Protein AF-A0A0B2Q3R8-F1 (afdb_monomer)

Mean predicted aligned error: 9.38 Å

Structure (mmCIF, N/CA/C/O backbone):
data_AF-A0A0B2Q3R8-F1
#
_entry.id   AF-A0A0B2Q3R8-F1
#
loop_
_atom_site.group_PDB
_atom_site.id
_atom_site.type_symbol
_atom_site.label_atom_id
_atom_site.label_alt_id
_atom_site.label_comp_id
_atom_site.label_asym_id
_atom_site.label_entity_id
_atom_site.label_seq_id
_atom_site.pdbx_PDB_ins_code
_atom_site.Cartn_x
_atom_site.Cartn_y
_atom_site.Cartn_z
_atom_site.occupancy
_atom_site.B_iso_or_equiv
_atom_site.auth_seq_id
_atom_site.auth_comp_id
_atom_site.auth_asym_id
_atom_site.auth_atom_id
_atom_site.pdbx_PDB_model_num
ATOM 1 N N . MET A 1 1 ? -3.427 -4.865 41.935 1.00 56.84 1 MET A N 1
ATOM 2 C CA . MET A 1 1 ? -3.057 -4.009 40.783 1.00 56.84 1 MET A CA 1
ATOM 3 C C . MET A 1 1 ? -4.346 -3.527 40.134 1.00 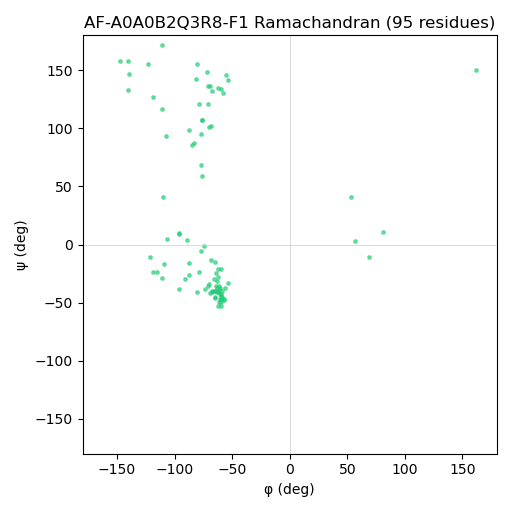56.84 1 MET A C 1
ATOM 5 O O . MET A 1 1 ? -5.212 -4.362 39.923 1.00 56.84 1 MET A O 1
ATOM 9 N N . VAL A 1 2 ? -4.507 -2.223 39.883 1.00 74.19 2 VAL A N 1
ATOM 10 C CA . VAL A 1 2 ? -5.742 -1.636 39.319 1.00 74.19 2 VAL A CA 1
ATOM 11 C C . VAL A 1 2 ? -5.408 -0.983 37.979 1.00 74.19 2 VAL A C 1
ATOM 13 O O . VAL A 1 2 ? -4.472 -0.186 37.896 1.00 74.19 2 VAL A O 1
ATOM 16 N N . TRP A 1 3 ? -6.143 -1.335 36.924 1.00 81.38 3 TRP A N 1
ATOM 17 C CA . TRP A 1 3 ? -5.973 -0.766 35.590 1.00 81.38 3 TRP A CA 1
ATOM 18 C C . TRP A 1 3 ? -6.588 0.640 35.543 1.00 81.38 3 TRP A C 1
ATOM 20 O O . TRP A 1 3 ? -7.804 0.800 35.567 1.00 81.38 3 TRP A O 1
ATOM 30 N N . ARG A 1 4 ? -5.742 1.677 35.502 1.00 79.75 4 ARG A N 1
ATOM 31 C CA . ARG A 1 4 ? -6.150 3.090 35.677 1.00 79.75 4 ARG A CA 1
ATOM 32 C C . ARG A 1 4 ? -6.817 3.719 34.447 1.00 79.75 4 ARG A C 1
ATOM 34 O O . ARG A 1 4 ? -7.280 4.847 34.531 1.00 79.75 4 ARG A O 1
ATOM 41 N N . TYR A 1 5 ? -6.860 3.008 33.321 1.00 73.31 5 TYR A N 1
ATOM 42 C CA . TYR A 1 5 ? -7.384 3.519 32.047 1.00 73.31 5 TYR A CA 1
ATOM 43 C C . TYR A 1 5 ? -8.848 3.128 31.797 1.00 73.31 5 TYR A C 1
ATOM 45 O O . TYR A 1 5 ? -9.372 3.319 30.702 1.00 73.31 5 TYR A O 1
ATOM 53 N N . VAL A 1 6 ? -9.512 2.560 32.809 1.00 74.38 6 VAL A N 1
ATOM 54 C CA . VAL A 1 6 ? -10.948 2.262 32.812 1.00 74.38 6 VAL A CA 1
ATOM 55 C C . VAL A 1 6 ? -11.495 2.589 34.200 1.00 74.38 6 VAL A C 1
ATOM 57 O O . VAL A 1 6 ? -10.932 2.154 35.202 1.00 74.38 6 VAL A O 1
ATOM 60 N N . ASN A 1 7 ? -12.625 3.299 34.266 1.00 69.44 7 ASN A N 1
ATOM 61 C CA . ASN A 1 7 ? -13.242 3.736 35.530 1.00 69.44 7 ASN A CA 1
ATOM 62 C C . ASN A 1 7 ? -13.629 2.580 36.469 1.00 69.44 7 ASN A C 1
ATOM 64 O O . ASN A 1 7 ? -13.749 2.780 37.670 1.00 69.44 7 ASN A O 1
ATOM 68 N N . ASN A 1 8 ? -13.791 1.369 35.933 1.00 76.38 8 ASN A N 1
ATOM 69 C CA . ASN A 1 8 ? -14.138 0.177 36.706 1.00 76.38 8 ASN A CA 1
ATOM 70 C C . ASN A 1 8 ? -12.908 -0.589 37.240 1.00 76.38 8 ASN A C 1
ATOM 72 O O . ASN A 1 8 ? -13.051 -1.688 37.765 1.00 76.38 8 ASN A O 1
ATOM 76 N N . GLY A 1 9 ? -11.686 -0.074 37.036 1.00 72.56 9 GLY A N 1
ATOM 77 C CA . GLY A 1 9 ? -10.433 -0.638 37.561 1.00 72.56 9 GLY A CA 1
ATOM 78 C C . GLY A 1 9 ? -9.982 -1.981 36.964 1.00 72.56 9 GLY A C 1
ATOM 79 O O . GLY A 1 9 ? -8.845 -2.403 37.192 1.00 72.56 9 GLY A O 1
ATOM 80 N N . GLY A 1 10 ? -10.848 -2.645 36.195 1.00 83.06 10 GLY A N 1
ATOM 81 C CA . GLY A 1 10 ? -10.574 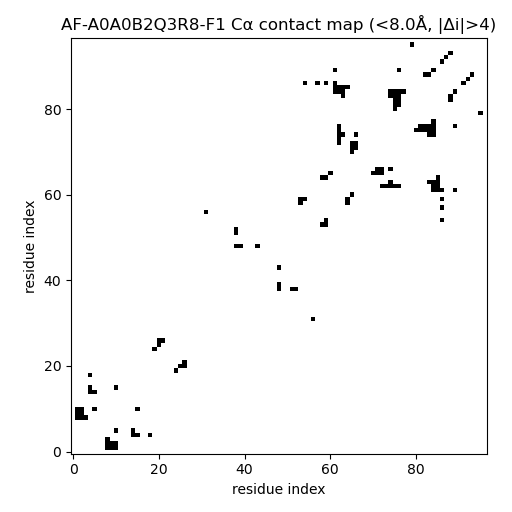-3.894 35.492 1.00 83.06 10 GLY A CA 1
ATOM 82 C C . GLY A 1 10 ? -9.829 -3.684 34.175 1.00 83.06 10 GLY A C 1
ATOM 83 O O . GLY A 1 10 ? -10.091 -2.739 33.428 1.00 83.06 10 GLY A O 1
ATOM 84 N N . TYR A 1 11 ? -8.905 -4.596 33.878 1.00 84.00 11 TYR A N 1
ATOM 85 C CA . TYR A 1 11 ? -8.210 -4.637 32.596 1.00 84.00 11 TYR A CA 1
ATOM 86 C C . TYR A 1 11 ? -9.168 -5.044 31.471 1.00 84.00 11 TYR A C 1
ATOM 88 O O . TYR A 1 11 ? -9.928 -6.002 31.610 1.00 84.00 11 TYR A O 1
ATOM 96 N N . ASN A 1 12 ? -9.096 -4.357 30.331 1.00 87.00 12 ASN A N 1
ATOM 97 C CA . ASN A 1 12 ? -9.700 -4.840 29.095 1.00 87.00 12 ASN A CA 1
ATOM 98 C C . ASN A 1 12 ? -8.775 -4.569 27.899 1.00 87.00 12 ASN A C 1
ATOM 100 O O . ASN A 1 12 ? -8.074 -3.555 27.848 1.00 87.00 12 ASN A O 1
ATOM 104 N N . VAL A 1 13 ? -8.798 -5.473 26.918 1.00 89.56 13 VAL A N 1
ATOM 105 C CA . VAL A 1 13 ? -7.914 -5.414 25.741 1.00 89.56 13 VAL A CA 1
ATOM 106 C C . VAL A 1 13 ? -8.143 -4.135 24.930 1.00 89.56 13 VAL A C 1
ATOM 108 O O . VAL A 1 13 ? -7.192 -3.542 24.436 1.00 89.56 13 VAL A O 1
ATOM 111 N N . LYS A 1 14 ? -9.391 -3.655 24.847 1.00 87.88 14 LYS A N 1
ATOM 112 C CA . LYS A 1 14 ? -9.753 -2.436 24.106 1.00 87.88 14 LYS A CA 1
ATOM 113 C C . LYS A 1 14 ? -9.050 -1.184 24.646 1.00 87.88 14 LYS A C 1
ATOM 115 O O . LYS A 1 14 ? -8.508 -0.401 23.880 1.00 87.88 14 LYS A O 1
ATOM 120 N N . SER A 1 15 ? -9.046 -0.996 25.960 1.00 88.62 15 SER A N 1
ATOM 121 C CA . SER A 1 15 ? -8.410 0.145 26.629 1.00 88.62 15 SER A CA 1
ATOM 122 C C . SER A 1 15 ? -6.890 0.055 26.571 1.00 88.62 15 SER A C 1
ATOM 124 O O . SER A 1 15 ? -6.238 1.076 26.389 1.00 88.62 15 SER A O 1
ATOM 126 N N . ALA A 1 16 ? -6.327 -1.154 26.647 1.00 89.12 16 ALA A N 1
ATOM 127 C CA . ALA A 1 16 ? -4.901 -1.367 26.428 1.00 89.12 16 ALA A CA 1
ATOM 128 C C . ALA A 1 16 ? -4.497 -1.031 24.986 1.00 89.12 16 ALA A C 1
ATOM 130 O O . ALA A 1 16 ? -3.527 -0.310 24.781 1.00 89.12 16 ALA A O 1
ATOM 131 N N . TYR A 1 17 ? -5.270 -1.484 23.996 1.00 90.06 17 TYR A N 1
ATOM 132 C CA . TYR A 1 17 ? -5.048 -1.155 22.589 1.00 90.06 17 TYR A CA 1
ATOM 133 C C . TYR A 1 17 ? -5.122 0.354 22.342 1.00 90.06 17 TYR A C 1
ATOM 135 O O . TYR A 1 17 ? -4.199 0.920 21.766 1.00 90.06 17 TYR A O 1
ATOM 143 N N . ASN A 1 18 ? -6.170 1.019 22.839 1.00 88.19 18 ASN A N 1
ATOM 144 C CA . ASN A 1 18 ? -6.324 2.466 22.695 1.00 88.19 18 ASN A CA 1
ATOM 145 C C . ASN A 1 18 ? -5.157 3.229 23.332 1.00 88.19 18 ASN A C 1
ATOM 147 O O . ASN A 1 18 ? -4.610 4.129 22.706 1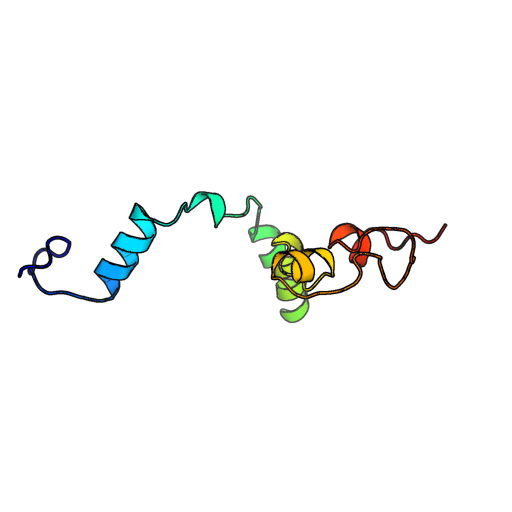.00 88.19 18 ASN A O 1
ATOM 151 N N . LEU A 1 19 ? -4.732 2.829 24.534 1.00 88.44 19 LEU A N 1
ATOM 152 C CA . LEU A 1 19 ? -3.578 3.426 25.204 1.00 88.44 19 LEU A CA 1
ATOM 153 C C . LEU A 1 19 ? -2.300 3.274 24.375 1.00 88.44 19 LEU A C 1
ATOM 155 O O . LEU A 1 19 ? -1.506 4.208 24.291 1.00 88.44 19 LEU A O 1
ATOM 159 N N . ILE A 1 20 ? -2.089 2.097 23.779 1.00 88.88 20 ILE A N 1
ATOM 160 C CA . ILE A 1 20 ? -0.922 1.846 22.934 1.00 88.88 20 ILE A CA 1
ATOM 161 C C . ILE A 1 20 ? -0.977 2.726 21.681 1.00 88.88 20 ILE A C 1
ATOM 163 O O . ILE A 1 20 ? 0.015 3.371 21.348 1.00 88.88 20 ILE A O 1
ATOM 167 N N . MET A 1 21 ? -2.139 2.789 21.026 1.00 88.56 21 MET A N 1
ATOM 168 C CA . MET A 1 21 ? -2.352 3.616 19.837 1.00 88.56 21 MET A CA 1
ATOM 169 C C . MET A 1 21 ? -2.198 5.116 20.112 1.00 88.56 21 MET A C 1
ATOM 171 O O . MET A 1 21 ? -1.784 5.850 19.226 1.00 88.56 21 MET A O 1
ATOM 175 N N . GLU A 1 22 ? -2.527 5.587 21.312 1.00 86.19 22 GLU A N 1
ATOM 176 C CA . GLU A 1 22 ? -2.375 6.998 21.682 1.00 86.19 22 GLU A CA 1
ATOM 177 C C . GLU A 1 22 ? -0.931 7.343 22.068 1.00 86.19 22 GLU A C 1
ATOM 179 O O . GLU A 1 22 ? -0.425 8.398 21.699 1.00 86.19 22 GLU A O 1
ATOM 184 N N . LYS A 1 23 ? -0.254 6.464 22.818 1.00 86.56 23 LYS A N 1
ATOM 185 C CA . LYS A 1 23 ? 1.058 6.781 23.406 1.00 86.56 23 LYS A CA 1
ATOM 186 C C . LYS A 1 23 ? 2.256 6.419 22.542 1.00 86.56 23 LYS A C 1
ATOM 188 O O . LYS A 1 23 ? 3.303 7.039 22.694 1.00 86.56 23 LYS A O 1
ATOM 193 N N . PHE A 1 24 ? 2.140 5.383 21.717 1.00 86.38 24 PHE A N 1
ATOM 194 C CA . PHE A 1 24 ? 3.295 4.789 21.035 1.00 86.38 24 PHE A CA 1
ATOM 195 C C . PHE A 1 24 ? 3.178 4.799 19.518 1.00 86.38 24 PHE A C 1
ATOM 197 O O . PHE A 1 24 ? 4.154 4.500 18.835 1.00 86.38 24 PHE A O 1
ATOM 204 N N . VAL A 1 25 ? 2.001 5.115 18.985 1.00 84.56 25 VAL A N 1
ATOM 205 C CA . VAL A 1 25 ? 1.769 5.134 17.548 1.00 84.56 25 VAL A CA 1
ATOM 206 C C . VAL A 1 25 ? 1.580 6.571 17.111 1.00 84.56 25 VAL A C 1
ATOM 208 O O . VAL A 1 25 ? 0.617 7.230 17.495 1.00 84.56 25 VAL A O 1
ATOM 211 N N . ASP A 1 26 ? 2.493 7.047 16.274 1.00 83.06 26 ASP A N 1
ATOM 212 C CA . ASP A 1 26 ? 2.290 8.305 15.577 1.00 83.06 26 ASP A CA 1
ATOM 213 C C . ASP A 1 26 ? 1.187 8.121 14.528 1.00 83.06 26 ASP A C 1
ATOM 215 O O . ASP A 1 26 ? 1.404 7.555 13.453 1.00 83.06 26 ASP A O 1
ATOM 219 N N . GLN A 1 27 ? -0.020 8.581 14.850 1.00 76.44 27 GLN A N 1
ATOM 220 C CA . GLN A 1 27 ? -1.166 8.484 13.950 1.0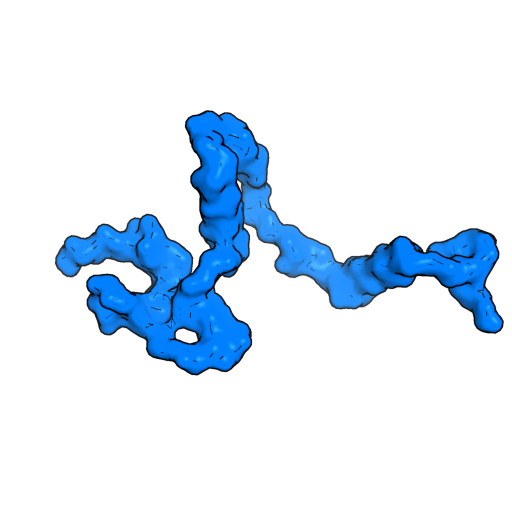0 76.44 27 GLN A CA 1
ATOM 221 C C . GLN A 1 27 ? -0.944 9.260 12.648 1.00 76.44 27 GLN A C 1
ATOM 223 O O . GLN A 1 27 ? -1.474 8.852 11.614 1.00 76.44 27 GLN A O 1
ATOM 228 N N . ALA A 1 28 ? -0.134 10.326 12.664 1.00 77.00 28 ALA A N 1
ATOM 229 C CA . ALA A 1 28 ? 0.185 11.076 11.454 1.00 77.00 28 ALA A CA 1
ATOM 230 C C . ALA A 1 28 ? 0.986 10.212 10.469 1.00 77.00 28 ALA A C 1
ATOM 232 O O . ALA A 1 28 ? 0.680 10.198 9.281 1.00 77.00 28 ALA A O 1
ATOM 233 N N . SER A 1 29 ? 1.925 9.397 10.963 1.00 74.62 29 SER A N 1
ATOM 234 C CA . SER A 1 29 ? 2.686 8.456 10.127 1.00 74.62 29 SER A CA 1
ATOM 235 C C . SER A 1 29 ? 1.833 7.355 9.474 1.00 74.62 29 SER A C 1
ATOM 237 O O . SER A 1 29 ? 2.211 6.811 8.435 1.00 74.62 29 SER A O 1
ATOM 239 N N . LEU A 1 30 ? 0.674 7.024 10.058 1.00 73.25 30 LEU A N 1
ATOM 240 C CA . LEU A 1 30 ? -0.258 6.022 9.526 1.00 73.25 30 LEU A CA 1
ATOM 241 C C . LEU A 1 30 ? -1.258 6.609 8.523 1.00 73.25 30 LEU A C 1
ATOM 243 O O . LEU A 1 30 ? -1.770 5.898 7.651 1.00 73.25 30 LEU A O 1
ATOM 247 N N . CYS A 1 31 ? -1.552 7.900 8.648 1.00 76.69 31 CYS A N 1
ATOM 248 C CA . CYS A 1 31 ? -2.488 8.606 7.794 1.00 76.69 31 CYS A CA 1
ATOM 249 C C . CYS A 1 31 ? -1.767 9.132 6.556 1.00 76.69 31 CYS A C 1
ATOM 251 O O . CYS A 1 31 ? -1.155 10.194 6.563 1.00 76.69 31 CYS A O 1
ATOM 253 N N . LYS A 1 32 ? -1.878 8.395 5.451 1.00 78.25 32 LYS A N 1
ATOM 254 C CA . LYS A 1 32 ? -1.443 8.910 4.155 1.00 78.25 32 LYS A CA 1
ATOM 255 C C . LYS A 1 32 ? -2.412 10.000 3.692 1.00 78.25 32 LYS A C 1
ATOM 257 O O . LYS A 1 32 ? -3.611 9.744 3.551 1.00 78.25 32 LYS A O 1
ATOM 262 N N . GLU A 1 33 ? -1.885 11.199 3.469 1.00 79.62 33 GLU A N 1
ATOM 263 C CA . GLU A 1 33 ? -2.642 12.315 2.905 1.00 79.62 33 GLU A CA 1
ATOM 264 C C . GLU A 1 33 ? -3.189 11.944 1.519 1.00 79.62 33 GLU A C 1
ATOM 266 O O . GLU A 1 33 ? -2.488 11.364 0.686 1.00 79.62 33 GLU A O 1
ATOM 271 N N . GLY A 1 34 ? -4.464 12.250 1.283 1.00 80.69 34 GLY A N 1
ATOM 272 C CA . GLY A 1 34 ? -5.130 11.980 0.013 1.00 80.69 34 GLY A CA 1
ATOM 273 C C . GLY A 1 34 ? -6.652 12.013 0.120 1.00 80.69 34 GLY A C 1
ATOM 274 O O . GLY A 1 34 ? -7.230 11.683 1.157 1.00 80.69 34 GLY A O 1
ATOM 275 N N . ASP A 1 35 ? -7.319 12.388 -0.974 1.00 85.00 35 ASP A N 1
ATOM 276 C CA . ASP A 1 35 ? -8.776 12.291 -1.074 1.00 85.00 35 ASP A CA 1
ATOM 277 C C . ASP A 1 35 ? -9.192 10.867 -1.480 1.00 85.00 35 ASP A C 1
ATOM 279 O O . ASP A 1 35 ? -9.391 10.534 -2.652 1.00 85.00 35 ASP A O 1
ATOM 283 N N . TRP A 1 36 ? -9.361 10.006 -0.477 1.00 86.06 36 TRP A N 1
ATOM 284 C CA . TRP A 1 36 ? -9.837 8.630 -0.659 1.00 86.06 36 TRP A CA 1
ATOM 285 C C . TRP A 1 36 ? -11.277 8.550 -1.185 1.00 86.06 36 TRP A C 1
ATOM 287 O O . TRP A 1 36 ? -11.704 7.492 -1.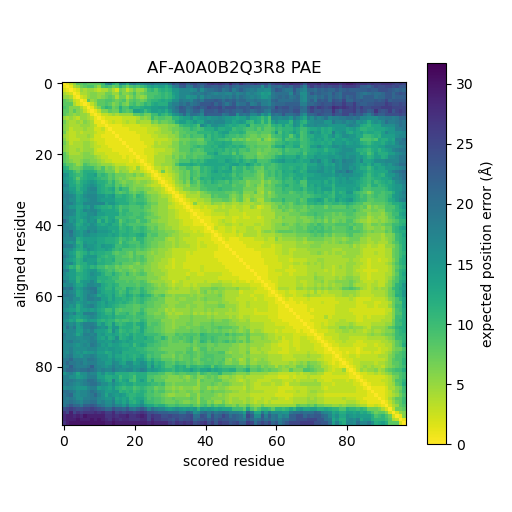662 1.00 86.06 36 TRP A O 1
ATOM 297 N N . SER A 1 37 ? -12.035 9.655 -1.133 1.00 86.62 37 SER A N 1
ATOM 298 C CA . SER A 1 37 ? -13.378 9.705 -1.706 1.00 86.62 37 SER A CA 1
ATOM 299 C C . SER A 1 37 ? -13.339 9.557 -3.225 1.00 86.62 37 SER A C 1
ATOM 301 O O . SER A 1 37 ? -14.257 8.955 -3.781 1.00 86.62 37 SER A O 1
ATOM 303 N N . LEU A 1 38 ? -12.256 9.994 -3.879 1.00 87.94 38 LEU A N 1
ATOM 304 C CA . LEU A 1 38 ? -12.056 9.823 -5.318 1.00 87.94 38 LEU A CA 1
ATOM 305 C C . LEU A 1 38 ? -12.050 8.338 -5.691 1.00 87.94 38 LEU A C 1
ATOM 307 O O . LEU A 1 38 ? -12.876 7.908 -6.489 1.00 87.94 38 LEU A O 1
ATOM 311 N N . ILE A 1 39 ? -11.219 7.520 -5.033 1.00 87.88 39 ILE A N 1
ATOM 312 C CA . ILE A 1 39 ? -11.144 6.069 -5.301 1.00 87.88 39 ILE A CA 1
ATOM 313 C C . ILE A 1 39 ? -12.495 5.388 -5.046 1.00 87.88 39 ILE A C 1
ATOM 315 O O . ILE A 1 39 ? -12.902 4.483 -5.779 1.00 87.88 39 ILE A O 1
ATOM 319 N N . ARG A 1 40 ? -13.223 5.831 -4.014 1.00 84.75 40 ARG A N 1
ATOM 320 C CA . ARG A 1 40 ? -14.537 5.273 -3.677 1.00 84.75 40 ARG A CA 1
ATOM 321 C C . ARG A 1 40 ? -15.594 5.590 -4.741 1.00 84.75 40 ARG A C 1
ATOM 323 O O . ARG A 1 40 ? -16.390 4.701 -5.052 1.00 84.75 40 ARG A O 1
ATOM 330 N N . LYS A 1 41 ? -15.589 6.816 -5.276 1.00 91.75 41 LYS A N 1
ATOM 331 C CA . LYS A 1 41 ? -16.592 7.355 -6.213 1.00 91.75 41 LYS A CA 1
ATOM 332 C C . LYS A 1 41 ? -16.425 6.882 -7.658 1.00 91.75 41 LYS A C 1
ATOM 334 O O . LYS A 1 41 ? -17.410 6.891 -8.383 1.00 91.75 41 LYS A O 1
ATOM 339 N N . ILE A 1 42 ? -15.228 6.467 -8.080 1.00 91.81 42 ILE A N 1
ATOM 340 C CA . ILE A 1 42 ? -15.015 5.967 -9.450 1.00 91.81 42 ILE A CA 1
ATOM 341 C C . ILE A 1 42 ? -15.867 4.710 -9.676 1.00 91.81 42 ILE A C 1
ATOM 343 O O . ILE A 1 42 ? -15.885 3.811 -8.833 1.00 91.81 42 ILE A O 1
ATOM 347 N N . ASP A 1 43 ? -16.552 4.620 -10.812 1.00 93.12 43 ASP A N 1
ATOM 348 C CA . ASP A 1 43 ? -17.306 3.425 -11.189 1.00 93.12 43 ASP A CA 1
ATOM 349 C C . ASP A 1 43 ? -16.398 2.404 -11.886 1.00 93.12 43 ASP A C 1
ATOM 351 O O . ASP A 1 43 ? -16.219 2.399 -13.100 1.00 93.12 43 ASP A O 1
ATOM 355 N N . ILE A 1 44 ? -15.733 1.579 -11.079 1.00 93.31 44 ILE A N 1
ATOM 356 C CA . ILE A 1 44 ? -14.828 0.517 -11.527 1.00 93.31 44 ILE A CA 1
ATOM 357 C C . ILE A 1 44 ? -15.012 -0.725 -10.654 1.00 93.31 44 ILE A C 1
ATOM 359 O O . ILE A 1 44 ? -15.435 -0.614 -9.493 1.00 93.31 44 ILE A O 1
ATOM 363 N N . PRO A 1 45 ? -14.625 -1.914 -11.151 1.00 95.75 45 PRO A N 1
ATOM 364 C CA . PRO A 1 45 ? -14.692 -3.135 -10.368 1.00 95.75 45 PRO A CA 1
ATOM 365 C C . PRO A 1 45 ? -13.966 -3.000 -9.016 1.00 95.75 45 PRO A C 1
ATOM 367 O O . PRO A 1 45 ? -12.866 -2.436 -8.961 1.00 95.75 45 PRO A O 1
ATOM 370 N N . PRO A 1 46 ? -14.499 -3.582 -7.923 1.00 92.31 46 PRO A N 1
ATOM 371 C CA . PRO A 1 46 ? -13.902 -3.479 -6.587 1.00 92.31 46 PRO A CA 1
ATOM 372 C C . PRO A 1 46 ? -12.430 -3.906 -6.519 1.00 92.31 46 PRO A C 1
ATOM 374 O O . PRO A 1 46 ? -11.644 -3.332 -5.767 1.00 92.31 46 PRO A O 1
ATOM 377 N N . ARG A 1 47 ? -12.033 -4.883 -7.344 1.00 91.06 47 ARG A N 1
ATOM 378 C CA . ARG A 1 47 ? -10.639 -5.339 -7.450 1.00 91.06 47 ARG A CA 1
ATOM 379 C C . ARG A 1 47 ? -9.699 -4.230 -7.926 1.00 91.06 47 ARG A C 1
ATOM 381 O O . ARG A 1 47 ? -8.598 -4.106 -7.400 1.00 91.06 47 ARG A O 1
ATOM 388 N N . VAL A 1 48 ? -10.148 -3.405 -8.871 1.00 91.44 48 VAL A N 1
ATOM 389 C CA . VAL A 1 48 ? -9.370 -2.276 -9.398 1.00 91.44 48 VAL A CA 1
ATOM 390 C C . VAL A 1 48 ? -9.321 -1.141 -8.373 1.00 91.44 48 VAL A C 1
ATOM 392 O O . VAL A 1 48 ? -8.254 -0.577 -8.160 1.00 91.44 48 VAL A O 1
ATOM 395 N N . LYS A 1 49 ? -10.417 -0.870 -7.643 1.00 92.56 49 LYS A N 1
ATOM 396 C CA . LYS A 1 49 ? -10.400 0.092 -6.518 1.00 92.56 49 LYS A CA 1
ATOM 397 C C . LYS A 1 49 ? -9.368 -0.291 -5.463 1.00 92.56 49 LYS A C 1
ATOM 399 O O . LYS A 1 49 ? -8.591 0.554 -5.029 1.00 92.56 49 LYS A O 1
ATOM 404 N N . LEU A 1 50 ? -9.341 -1.567 -5.072 1.00 90.44 50 LEU A N 1
ATOM 405 C CA . LEU A 1 50 ? -8.366 -2.076 -4.108 1.00 90.44 50 LEU A CA 1
ATOM 406 C C . LEU A 1 50 ? -6.935 -1.938 -4.635 1.00 90.44 50 LEU A C 1
ATOM 408 O O . LEU A 1 50 ? -6.038 -1.571 -3.879 1.00 90.44 50 LEU A O 1
ATOM 412 N N . PHE A 1 51 ? -6.721 -2.220 -5.920 1.00 89.88 51 PHE A N 1
ATOM 413 C CA . PHE A 1 51 ? -5.425 -2.035 -6.558 1.00 89.88 51 PHE A CA 1
ATOM 414 C C . PHE A 1 51 ? -4.975 -0.567 -6.524 1.00 89.88 51 PHE A C 1
ATOM 416 O O . PHE A 1 51 ? -3.876 -0.296 -6.052 1.00 89.88 51 PHE A O 1
ATOM 423 N N . LEU A 1 52 ? -5.836 0.377 -6.921 1.00 89.62 52 LEU A N 1
ATOM 424 C CA . LEU A 1 52 ? -5.546 1.815 -6.865 1.00 89.62 52 LEU A CA 1
ATOM 425 C C . LEU A 1 52 ? -5.265 2.288 -5.440 1.00 89.62 52 LEU A C 1
ATOM 427 O O . LEU A 1 52 ? -4.315 3.025 -5.205 1.00 89.62 52 LEU A O 1
ATOM 431 N N . TRP A 1 53 ? -6.043 1.817 -4.467 1.00 88.88 53 TRP A N 1
ATOM 432 C CA . TRP A 1 53 ? -5.796 2.128 -3.065 1.00 88.88 53 TRP A CA 1
ATOM 433 C C . TRP A 1 53 ? -4.404 1.649 -2.624 1.00 88.88 53 TRP A C 1
ATOM 435 O O . TRP A 1 53 ? -3.635 2.426 -2.062 1.00 88.88 53 TRP A O 1
ATOM 445 N N . ARG A 1 54 ? -4.022 0.407 -2.958 1.00 89.56 54 ARG A N 1
ATOM 446 C CA . ARG A 1 54 ? -2.677 -0.129 -2.668 1.00 89.56 54 ARG A CA 1
ATOM 447 C C . ARG A 1 54 ? -1.565 0.624 -3.401 1.00 89.56 54 ARG A C 1
ATOM 449 O O . ARG A 1 54 ? -0.481 0.772 -2.838 1.00 89.56 54 ARG A O 1
ATOM 456 N N . LEU A 1 55 ? -1.832 1.079 -4.625 1.00 88.69 55 LEU A N 1
ATOM 457 C CA . LEU A 1 55 ? -0.929 1.894 -5.435 1.00 88.69 55 LEU A CA 1
ATOM 458 C C . LEU A 1 55 ? -0.649 3.233 -4.736 1.00 88.69 55 LEU A C 1
ATOM 460 O O . LEU A 1 55 ? 0.505 3.549 -4.461 1.00 88.69 55 LEU A O 1
ATOM 464 N N . CYS A 1 56 ? -1.696 3.971 -4.357 1.00 86.25 56 CYS A N 1
ATOM 465 C CA . CYS A 1 56 ? -1.583 5.255 -3.657 1.00 86.25 56 CYS A CA 1
ATOM 466 C C . CYS A 1 56 ? -0.924 5.114 -2.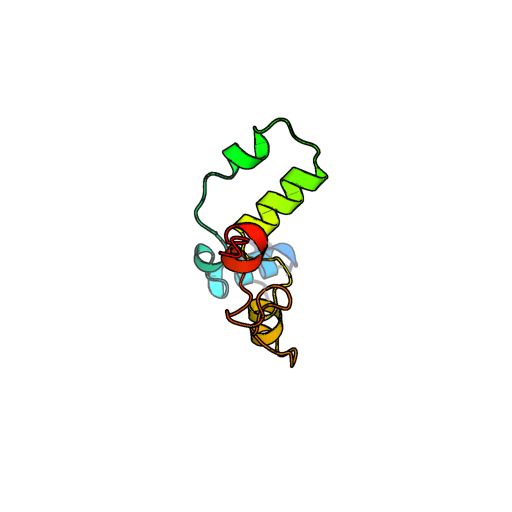276 1.00 86.25 56 CYS A C 1
ATOM 468 O O . CYS A 1 56 ? -0.117 5.954 -1.876 1.00 86.25 56 CYS A O 1
ATOM 470 N N . TYR A 1 57 ? -1.209 4.025 -1.558 1.00 86.19 57 TYR A N 1
ATOM 471 C CA . TYR A 1 57 ? -0.557 3.724 -0.282 1.00 86.19 57 TYR A CA 1
ATOM 472 C C . TYR A 1 57 ? 0.883 3.217 -0.418 1.00 86.19 57 TYR A C 1
ATOM 474 O O . TYR A 1 57 ? 1.537 3.004 0.600 1.00 86.19 57 TYR A O 1
ATOM 482 N N . ASP A 1 58 ? 1.411 3.062 -1.638 1.00 84.00 58 ASP A N 1
ATOM 483 C CA . ASP A 1 58 ? 2.769 2.563 -1.886 1.00 84.00 58 ASP A CA 1
ATOM 484 C C . ASP A 1 58 ? 3.017 1.216 -1.169 1.00 84.00 58 ASP A C 1
ATOM 486 O O . ASP A 1 58 ? 4.043 0.963 -0.533 1.00 84.00 58 ASP A O 1
ATOM 490 N N . CYS A 1 59 ? 1.985 0.367 -1.218 1.00 85.62 59 CYS A N 1
ATOM 491 C CA . CYS A 1 59 ? 1.907 -0.938 -0.562 1.00 85.62 59 CYS A CA 1
ATOM 492 C C . CYS A 1 59 ? 2.043 -2.105 -1.545 1.00 85.62 59 CYS A C 1
ATOM 494 O O . CYS A 1 59 ? 1.873 -3.265 -1.161 1.00 85.62 59 CYS A O 1
ATOM 496 N N . LEU A 1 60 ? 2.314 -1.811 -2.815 1.00 88.25 60 LEU A N 1
ATOM 497 C CA . LEU A 1 60 ? 2.588 -2.839 -3.807 1.00 88.25 60 LEU A CA 1
ATOM 498 C C . LEU A 1 60 ? 3.971 -3.464 -3.571 1.00 88.25 60 LEU A C 1
ATOM 500 O O . LEU A 1 60 ? 4.883 -2.787 -3.091 1.00 88.25 60 LEU A O 1
ATOM 504 N N . PRO A 1 61 ? 4.139 -4.756 -3.896 1.00 85.88 61 PRO A N 1
ATOM 505 C CA . PRO A 1 61 ? 5.394 -5.471 -3.707 1.00 85.88 61 PRO A CA 1
ATOM 506 C C . PRO A 1 61 ? 6.406 -5.103 -4.803 1.00 85.88 61 PRO A C 1
ATOM 508 O O . PRO A 1 61 ? 6.727 -5.919 -5.658 1.00 85.88 61 PRO A O 1
ATOM 511 N N . THR A 1 62 ? 6.895 -3.866 -4.802 1.00 90.62 62 THR A N 1
ATOM 512 C CA . THR A 1 62 ? 7.994 -3.438 -5.678 1.00 90.62 62 THR A CA 1
ATOM 513 C C . THR A 1 62 ? 9.336 -3.873 -5.102 1.00 90.62 62 THR A C 1
ATOM 515 O O . THR A 1 62 ? 9.469 -4.030 -3.885 1.00 90.62 62 THR A O 1
ATOM 518 N N . LYS A 1 63 ? 10.368 -4.027 -5.940 1.00 89.69 63 LYS A N 1
ATOM 519 C CA . LYS A 1 63 ? 11.715 -4.409 -5.461 1.00 89.69 63 LYS A CA 1
ATOM 520 C C . LYS A 1 63 ? 12.265 -3.445 -4.410 1.00 89.69 63 LYS A C 1
ATOM 522 O O . LYS A 1 63 ? 12.861 -3.874 -3.425 1.00 89.69 63 LYS A O 1
ATOM 527 N N . THR A 1 64 ? 11.996 -2.148 -4.562 1.00 91.06 64 THR A N 1
ATOM 528 C CA . THR A 1 64 ? 12.309 -1.146 -3.529 1.00 91.06 64 THR A CA 1
ATOM 529 C C . THR A 1 64 ? 11.641 -1.464 -2.192 1.00 91.06 64 THR A C 1
ATOM 531 O O . THR A 1 64 ? 12.321 -1.495 -1.167 1.00 91.06 64 THR A O 1
ATOM 534 N N . LYS A 1 65 ? 10.340 -1.779 -2.181 1.00 91.06 65 LYS A N 1
ATOM 535 C CA . LYS A 1 65 ? 9.612 -2.146 -0.955 1.00 91.06 65 LYS A CA 1
ATOM 536 C C . LYS A 1 65 ? 10.072 -3.471 -0.368 1.00 91.06 65 LYS A C 1
ATOM 538 O O . LYS A 1 65 ? 10.214 -3.575 0.850 1.00 91.06 65 LYS A O 1
ATOM 543 N N . LEU A 1 66 ? 10.344 -4.462 -1.208 1.00 91.19 66 LEU A N 1
ATOM 544 C CA . LEU A 1 66 ? 10.890 -5.747 -0.779 1.00 91.19 66 LEU A CA 1
ATOM 545 C C . LEU A 1 66 ? 12.236 -5.555 -0.066 1.00 91.19 66 LEU A C 1
ATOM 547 O O . LEU A 1 66 ? 12.406 -6.053 1.048 1.00 91.19 66 LEU A O 1
ATOM 551 N N . ARG A 1 67 ? 13.128 -4.722 -0.617 1.00 91.56 67 ARG A N 1
ATOM 552 C CA . ARG A 1 67 ? 14.421 -4.411 0.006 1.00 91.56 67 ARG A CA 1
ATOM 553 C C . ARG A 1 67 ? 14.281 -3.699 1.351 1.00 91.56 67 ARG A C 1
ATOM 555 O O . ARG A 1 67 ? 14.974 -4.059 2.296 1.00 91.56 67 ARG A O 1
ATOM 56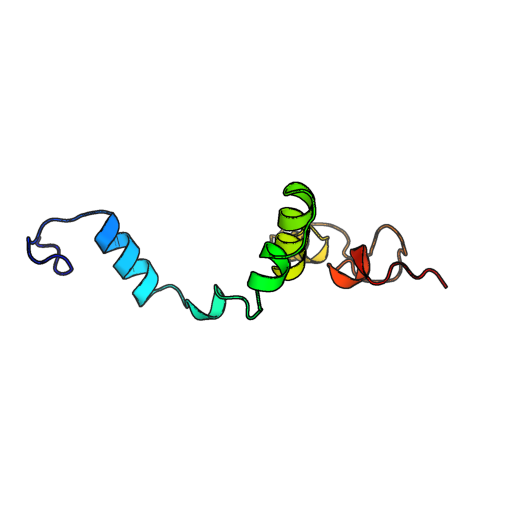2 N N . THR A 1 68 ? 13.345 -2.750 1.486 1.00 90.00 68 THR A N 1
ATOM 563 C CA . THR A 1 68 ? 13.072 -2.103 2.792 1.00 90.00 68 THR A CA 1
ATOM 564 C C . THR A 1 68 ? 12.570 -3.079 3.858 1.00 90.00 68 THR A C 1
ATOM 566 O O . THR A 1 68 ? 12.685 -2.802 5.046 1.00 90.00 68 THR A O 1
ATOM 569 N N . ARG A 1 69 ? 12.031 -4.232 3.444 1.00 90.56 69 ARG A N 1
ATOM 570 C CA . ARG A 1 69 ? 11.562 -5.308 4.328 1.00 90.56 69 ARG A CA 1
ATOM 571 C C . ARG A 1 69 ? 12.602 -6.415 4.531 1.00 90.56 69 ARG A C 1
ATOM 573 O O . ARG A 1 69 ? 12.266 -7.449 5.095 1.00 90.56 69 ARG A O 1
ATOM 580 N N . GLY A 1 70 ? 13.840 -6.212 4.076 1.00 91.56 70 GLY A N 1
ATOM 581 C CA . GLY A 1 70 ? 14.939 -7.162 4.254 1.00 91.56 70 GLY A CA 1
ATOM 582 C C . GLY A 1 70 ? 14.959 -8.320 3.256 1.00 91.56 70 GLY A C 1
ATOM 583 O O . GLY A 1 70 ? 15.719 -9.262 3.449 1.00 91.56 70 GLY A O 1
ATOM 584 N N . VAL A 1 71 ? 14.153 -8.274 2.190 1.00 93.56 71 VAL A N 1
ATOM 585 C CA . VAL A 1 71 ? 14.255 -9.254 1.101 1.00 93.56 71 VAL A CA 1
ATOM 586 C C . VAL A 1 71 ? 15.424 -8.863 0.205 1.00 93.56 71 VAL A C 1
ATOM 588 O O . VAL A 1 71 ? 15.444 -7.769 -0.365 1.00 93.56 71 VAL A O 1
ATOM 591 N N . GLU A 1 72 ? 16.395 -9.760 0.071 1.00 92.62 72 GLU A N 1
ATOM 592 C CA . GLU A 1 72 ? 17.529 -9.559 -0.820 1.00 92.62 72 GLU A CA 1
ATOM 593 C C . GLU A 1 72 ? 17.102 -9.800 -2.271 1.00 92.62 72 GLU A C 1
ATOM 595 O O . GLU A 1 72 ? 16.821 -10.919 -2.698 1.00 92.62 72 GLU A O 1
ATOM 600 N N . CYS A 1 73 ? 17.000 -8.717 -3.035 1.00 90.50 73 CYS A N 1
ATOM 601 C CA . CYS A 1 73 ? 16.713 -8.754 -4.459 1.00 90.50 73 CYS A CA 1
ATOM 602 C C . CYS A 1 73 ? 17.418 -7.592 -5.167 1.00 90.50 73 CYS A C 1
ATOM 604 O O . CYS A 1 73 ? 17.721 -6.563 -4.556 1.00 90.50 73 CYS A O 1
ATOM 606 N N . SER A 1 74 ? 17.646 -7.732 -6.477 1.00 90.19 74 SER A N 1
ATOM 607 C CA . SER A 1 74 ? 18.079 -6.601 -7.308 1.00 90.19 74 SER A CA 1
ATOM 608 C C . SER A 1 74 ? 17.088 -5.443 -7.164 1.00 90.19 74 SER A C 1
ATOM 610 O O . SER A 1 74 ? 15.893 -5.676 -7.006 1.00 90.19 74 SER A O 1
ATOM 612 N N . LEU A 1 75 ? 17.569 -4.199 -7.213 1.00 91.06 75 LEU A N 1
ATOM 613 C CA . LEU A 1 75 ? 16.702 -3.017 -7.267 1.00 91.06 75 LEU A CA 1
ATOM 614 C C . LEU A 1 75 ? 16.301 -2.637 -8.690 1.00 91.06 75 LEU A C 1
ATOM 616 O O . LEU A 1 75 ? 15.360 -1.864 -8.858 1.00 91.06 75 LEU A O 1
ATOM 620 N N . MET A 1 76 ? 17.003 -3.159 -9.695 1.00 90.44 76 MET A N 1
ATOM 621 C CA . MET A 1 76 ? 16.763 -2.791 -11.084 1.00 90.44 76 MET A CA 1
ATOM 622 C C . MET A 1 76 ? 15.436 -3.368 -11.561 1.00 90.44 76 MET A C 1
ATOM 624 O O . MET A 1 76 ? 15.111 -4.529 -11.293 1.00 90.44 76 MET A O 1
ATOM 628 N N . CYS A 1 77 ? 14.668 -2.555 -12.271 1.00 87.56 77 CYS A N 1
ATOM 629 C CA . CYS A 1 77 ? 13.429 -2.955 -12.912 1.00 87.56 77 CYS A CA 1
ATOM 630 C C . CYS A 1 77 ? 13.685 -4.096 -13.891 1.00 87.56 77 CYS A C 1
ATOM 632 O O . CYS A 1 77 ? 14.566 -4.005 -14.738 1.00 87.56 77 CYS A O 1
ATOM 634 N N . ALA A 1 78 ? 12.896 -5.167 -13.795 1.00 85.50 78 ALA A N 1
ATOM 635 C CA . ALA A 1 78 ? 13.034 -6.307 -14.705 1.00 85.50 78 ALA A CA 1
ATOM 636 C C . ALA A 1 78 ? 12.620 -5.988 -16.157 1.00 85.50 78 ALA A C 1
ATOM 638 O O . ALA A 1 78 ? 12.869 -6.789 -17.046 1.00 85.50 78 ALA A O 1
ATOM 639 N N . LEU A 1 79 ? 11.944 -4.857 -16.394 1.00 85.06 79 LEU A N 1
ATOM 640 C CA . LEU A 1 79 ? 11.394 -4.506 -17.708 1.00 85.06 79 LEU A CA 1
ATOM 641 C C . LEU A 1 79 ? 12.308 -3.580 -18.519 1.00 85.06 79 LEU A C 1
ATOM 643 O O . LEU A 1 79 ? 12.377 -3.706 -19.744 1.00 85.06 79 LEU A O 1
ATOM 647 N N . CYS A 1 80 ? 12.964 -2.627 -17.852 1.00 86.12 80 CYS A N 1
ATOM 648 C CA . CYS A 1 80 ? 13.869 -1.671 -18.494 1.00 86.12 80 CYS A CA 1
ATOM 649 C C . CYS A 1 80 ? 15.344 -1.917 -18.160 1.00 86.12 80 CYS A C 1
ATOM 651 O O . CYS A 1 80 ? 16.198 -1.351 -18.828 1.00 86.12 80 CYS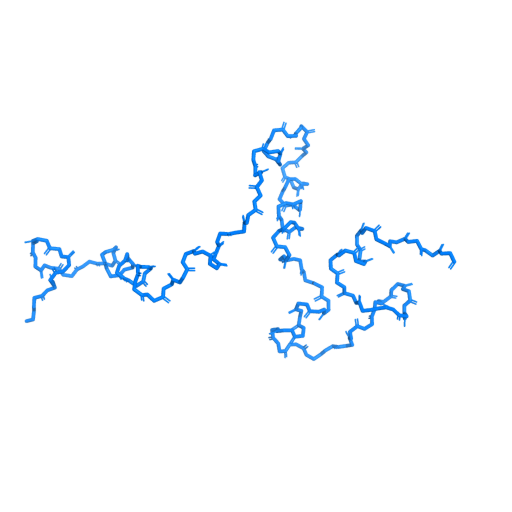 A O 1
ATOM 653 N N . GLU A 1 81 ? 15.631 -2.689 -17.104 1.00 84.56 81 GLU A N 1
ATOM 654 C CA . GLU A 1 81 ? 16.971 -3.033 -16.598 1.00 84.56 81 GLU A CA 1
ATOM 655 C C . GLU A 1 81 ? 17.885 -1.848 -16.239 1.00 84.56 81 GLU A C 1
ATOM 657 O O . GLU A 1 81 ? 19.011 -2.046 -15.797 1.00 84.56 81 GLU A O 1
ATOM 662 N N . ASN A 1 82 ? 17.387 -0.616 -16.350 1.00 85.81 82 ASN A N 1
ATOM 663 C CA . ASN A 1 82 ? 18.190 0.599 -16.246 1.00 85.81 82 ASN A CA 1
ATOM 664 C C . ASN A 1 82 ? 17.819 1.476 -15.038 1.00 85.81 82 ASN A C 1
ATOM 666 O O . ASN A 1 82 ? 18.622 2.275 -14.569 1.00 85.81 82 ASN A O 1
ATOM 670 N N . GLN A 1 83 ? 16.593 1.352 -14.527 1.00 86.56 83 GLN A N 1
ATOM 671 C CA . GLN A 1 83 ? 16.076 2.194 -13.446 1.00 86.56 83 GLN A CA 1
ATOM 672 C C . GLN A 1 83 ? 15.610 1.363 -12.254 1.00 86.56 83 GLN A C 1
ATOM 674 O O . GLN A 1 83 ? 15.242 0.194 -12.383 1.00 86.56 83 GLN A O 1
ATOM 679 N N . ILE A 1 84 ? 15.609 1.986 -11.075 1.00 88.81 84 ILE A N 1
ATOM 680 C CA . ILE A 1 84 ? 15.146 1.356 -9.838 1.00 88.81 84 ILE A CA 1
ATOM 681 C C . ILE A 1 84 ? 13.633 1.112 -9.903 1.00 88.81 84 ILE A C 1
ATOM 683 O O . ILE A 1 84 ? 12.845 2.010 -10.201 1.00 88.81 84 ILE A O 1
ATOM 687 N N . GLU A 1 85 ? 13.208 -0.101 -9.554 1.00 88.19 85 GLU A N 1
ATOM 688 C CA . GLU A 1 85 ? 11.798 -0.480 -9.540 1.00 88.19 85 GLU A CA 1
ATOM 689 C C . GLU A 1 85 ? 11.075 0.075 -8.305 1.00 88.19 85 GLU A C 1
ATOM 691 O O . GLU A 1 85 ? 11.061 -0.513 -7.215 1.00 88.19 85 GLU A O 1
ATOM 696 N N . ASN A 1 86 ? 10.449 1.232 -8.487 1.00 86.69 86 ASN A N 1
ATOM 697 C CA . ASN A 1 86 ? 9.467 1.798 -7.571 1.00 86.69 86 ASN A CA 1
ATOM 698 C C . ASN A 1 86 ? 8.067 1.778 -8.208 1.00 86.69 86 ASN A C 1
A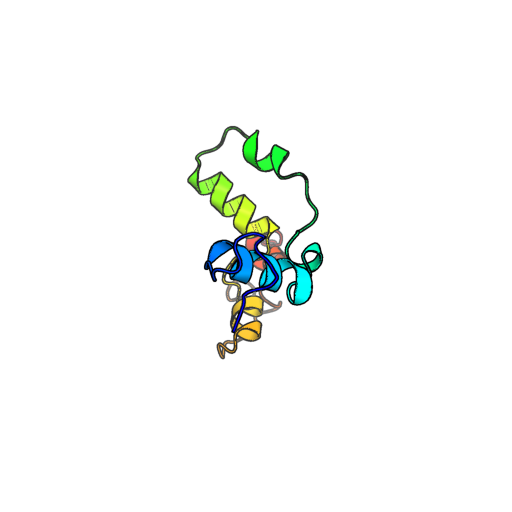TOM 700 O O . ASN A 1 86 ? 7.909 1.439 -9.379 1.00 86.69 86 ASN A O 1
ATOM 704 N N . VAL A 1 87 ? 7.036 2.105 -7.425 1.00 87.56 87 VAL A N 1
ATOM 705 C CA . VAL A 1 87 ? 5.640 2.006 -7.879 1.00 87.56 87 VAL A CA 1
ATOM 706 C C . VAL A 1 87 ? 5.381 2.870 -9.115 1.00 87.56 87 VAL A C 1
ATOM 708 O O . VAL A 1 87 ? 4.716 2.434 -10.050 1.00 87.56 87 VAL A O 1
ATOM 711 N N . PHE A 1 88 ? 5.952 4.072 -9.149 1.00 83.62 88 PHE A N 1
ATOM 712 C CA . PHE A 1 88 ? 5.790 4.996 -10.266 1.00 83.62 88 PHE A CA 1
ATOM 713 C C . PHE A 1 88 ? 6.503 4.498 -11.530 1.00 83.62 88 PHE A C 1
ATOM 715 O O . PHE A 1 88 ? 5.936 4.526 -12.617 1.00 83.62 88 PHE A O 1
ATOM 722 N N . HIS A 1 89 ? 7.711 3.959 -11.392 1.00 85.00 89 HIS A N 1
ATOM 723 C CA . HIS A 1 89 ? 8.459 3.379 -12.499 1.00 85.00 89 HIS A CA 1
ATOM 724 C C . HIS A 1 89 ? 7.781 2.120 -13.057 1.00 85.00 89 HIS A C 1
ATOM 726 O O . HIS A 1 89 ? 7.698 1.955 -14.269 1.00 85.00 89 HIS A O 1
ATOM 732 N N . ALA A 1 90 ? 7.232 1.272 -12.185 1.00 84.62 90 ALA A N 1
ATOM 733 C CA . ALA A 1 90 ? 6.557 0.041 -12.585 1.00 84.62 90 ALA A CA 1
ATOM 734 C C . ALA A 1 90 ? 5.210 0.275 -13.295 1.00 84.62 90 ALA A C 1
ATOM 736 O O . ALA A 1 90 ? 4.861 -0.503 -14.179 1.00 84.62 90 ALA A O 1
ATOM 737 N N . PHE A 1 91 ? 4.448 1.312 -12.917 1.00 83.56 91 PHE A N 1
ATOM 738 C CA . PHE A 1 91 ? 3.068 1.498 -13.396 1.00 83.56 91 PHE A CA 1
ATOM 739 C C . PHE A 1 91 ? 2.808 2.787 -14.186 1.00 83.56 91 PHE A C 1
ATOM 741 O O . PHE A 1 91 ? 1.863 2.812 -14.969 1.00 83.56 91 PHE A O 1
ATOM 748 N N . CYS A 1 92 ? 3.610 3.841 -14.013 1.00 74.88 92 CYS A N 1
ATOM 749 C CA . CYS A 1 92 ? 3.399 5.138 -14.671 1.00 74.88 92 CYS A CA 1
ATOM 750 C C . CYS A 1 92 ? 4.463 5.469 -15.731 1.00 74.88 92 CYS A C 1
ATOM 752 O O . CYS A 1 92 ? 4.150 6.162 -16.691 1.00 74.88 92 CYS A O 1
ATOM 754 N N . HIS A 1 93 ? 5.695 4.967 -15.589 1.00 66.31 93 HIS A N 1
ATOM 755 C CA . HIS A 1 93 ? 6.819 5.229 -16.507 1.00 66.31 93 HIS A CA 1
ATOM 756 C C . HIS A 1 93 ? 7.231 4.011 -17.339 1.00 66.31 93 HIS A C 1
ATOM 758 O O . HIS A 1 93 ? 8.413 3.787 -17.603 1.00 66.31 93 HIS A O 1
ATOM 764 N N . LEU A 1 94 ? 6.259 3.240 -17.825 1.00 60.03 94 LEU A N 1
ATOM 765 C CA . LEU A 1 94 ? 6.511 2.294 -18.913 1.00 60.03 94 LEU A CA 1
ATOM 766 C C . LEU A 1 94 ? 6.610 3.038 -20.257 1.00 60.03 94 LEU A C 1
ATOM 768 O O . LEU A 1 94 ? 5.848 2.774 -21.179 1.00 60.03 94 LEU A O 1
ATOM 772 N N . SER A 1 95 ? 7.551 3.975 -20.371 1.00 43.97 95 SER A N 1
ATOM 773 C CA . SER A 1 95 ? 8.011 4.516 -21.649 1.00 43.97 95 SER A CA 1
ATOM 774 C C . SER A 1 95 ? 9.407 3.956 -21.904 1.00 43.97 95 SER A C 1
ATOM 776 O O . SER A 1 95 ? 10.404 4.486 -21.416 1.00 43.97 95 SER A O 1
ATOM 778 N N . LYS A 1 96 ? 9.469 2.837 -22.631 1.00 46.47 96 LYS A N 1
ATOM 779 C CA . LYS A 1 96 ? 10.634 2.582 -23.479 1.00 46.47 96 LYS A CA 1
ATOM 780 C C . LYS A 1 96 ? 10.554 3.620 -24.598 1.00 46.47 96 LYS A C 1
ATOM 782 O O . LYS A 1 96 ? 9.707 3.475 -25.475 1.00 46.47 96 LYS A O 1
ATOM 787 N N . GLU A 1 97 ? 11.360 4.667 -24.501 1.00 40.59 97 GLU A N 1
ATOM 788 C CA . GLU A 1 97 ? 11.927 5.310 -25.689 1.00 40.59 97 GLU A CA 1
ATOM 789 C C . GLU A 1 97 ? 13.328 4.735 -25.895 1.00 40.59 97 GLU A C 1
ATOM 791 O O . GLU A 1 97 ? 14.041 4.573 -24.873 1.00 40.59 97 GLU A O 1
#

Foldseek 3Di:
DFDPQDPVRDDDPVSVVVVCCVPPNDVVVVDDDDDLVVLVPDPDPPVVSVVVVCLSVQNDPWPVVCVVVVNDDDQADPPPRPDGTGSCCVPPVPDDD

Solvent-accessible surface area (backbone atoms only — not comparable to full-atom values): 6166 Å² total; per-residue (Å²): 138,68,35,84,83,36,99,81,37,56,82,53,72,66,53,54,50,52,50,44,52,68,75,74,41,65,62,69,83,70,53,75,88,72,74,64,63,56,61,67,68,54,95,62,59,69,70,56,43,53,49,52,51,34,54,76,66,69,66,55,91,29,44,49,53,38,43,78,72,72,45,90,67,70,45,53,22,92,87,74,67,77,47,67,23,39,72,57,48,70,73,72,53,80,67,88,125

Radius of gyration: 20.51 Å; Cα contacts (8 Å, |Δi|>4): 74; chains: 1; bounding box: 36×22×66 Å

Secondary structure (DSSP, 8-state):
---TTSTT----HHHHHHHHHHHT--HHHH---S-HHHHHHS-S-HHHHHHHHHHHTT-S--HHHHHHTT-----B-TTTSSSB--HHHHHT-----

Organism: Glycine soja (NCBI:txid3848)

InterPro domains:
  IPR026960 Reverse transcriptase zinc-binding domain [PF13966] (11-93)

pLDDT: mean 83.99, std 10.05, range [40.59, 95.75]

Sequence (97 aa):
MVWRYVNNGGYNVKSAYNLIMEKFVDQASLCKEGDWSLIRKIDIPPRVKLFLWRLCYDCLPTKTKLRTRGVECSLMCALCENQIENVFHAFCHLSKE